Protein AF-A0A7W0K440-F1 (afdb_monomer)

Sequence (71 aa):
MPGPEQARMLVDIDHVLAHVLLIWADAGVARDWLTTPNAHLDGMRPVEWIRRRGTSEVVDALRAEAAGAYA

Secondary structure (DSSP, 8-state):
---HHHHHHHHHHHHHHHHHHHHH--HHHHHHHHHS--GGGTT--HHHHHHHH-SHHHHHHHHHHHHHHT-

pLDDT: mean 88.87, std 8.85, range [49.59, 95.62]

Radius of gyration: 12.09 Å; Cα contacts (8 Å, |Δi|>4): 56; chains: 1; bounding box: 25×25×31 Å

Solvent-accessible surface area (backbone atoms only — not comparable to full-atom values): 4079 Å² total; per-residue (Å²): 128,77,54,75,67,56,50,48,53,49,52,54,51,52,54,50,49,54,54,43,33,72,73,68,73,33,71,64,61,38,50,48,56,37,69,33,65,31,78,79,52,82,54,39,26,45,58,60,41,37,74,76,77,40,58,69,66,52,53,52,37,51,51,52,52,52,58,58,73,75,106

Mean predicted aligned error: 4.05 Å

Structure (mmCIF, N/CA/C/O backbone):
data_AF-A0A7W0K440-F1
#
_entry.id   AF-A0A7W0K440-F1
#
loop_
_atom_site.group_PDB
_atom_site.id
_atom_site.type_symbol
_atom_site.label_atom_id
_atom_site.label_alt_id
_atom_site.label_comp_id
_atom_site.label_asym_id
_atom_site.label_entity_id
_atom_site.label_seq_id
_atom_site.pdbx_PDB_ins_code
_atom_site.Cartn_x
_atom_site.Cartn_y
_atom_site.Cartn_z
_atom_site.occupancy
_atom_site.B_iso_or_equiv
_atom_site.auth_seq_id
_atom_site.auth_comp_id
_atom_site.auth_asym_id
_atom_site.auth_atom_id
_atom_site.pdbx_PDB_model_num
ATOM 1 N N . MET A 1 1 ? -10.657 17.204 17.005 1.00 57.59 1 MET A N 1
ATOM 2 C CA . MET A 1 1 ? -9.557 16.219 17.053 1.00 57.59 1 MET A CA 1
ATOM 3 C C . MET A 1 1 ? -10.065 14.935 16.417 1.00 57.59 1 MET A C 1
ATOM 5 O O . MET A 1 1 ? -11.205 14.590 16.718 1.00 57.59 1 MET A O 1
ATOM 9 N N . PRO A 1 2 ? -9.307 14.280 15.520 1.00 71.25 2 PRO A N 1
ATOM 10 C CA . PRO A 1 2 ? -9.686 12.964 15.005 1.00 71.25 2 PRO A CA 1
ATOM 11 C C . PRO A 1 2 ? -9.878 11.980 16.167 1.00 71.25 2 PRO A C 1
ATOM 13 O O . PRO A 1 2 ? -9.188 12.080 17.183 1.00 71.25 2 PRO A O 1
ATOM 16 N N . GLY A 1 3 ? -10.826 11.051 16.032 1.00 87.62 3 GLY A N 1
ATOM 17 C CA . GLY A 1 3 ? -10.969 9.954 16.990 1.00 87.62 3 GLY A CA 1
ATOM 18 C C . GLY A 1 3 ? -9.728 9.043 16.984 1.00 87.62 3 GLY A C 1
ATOM 19 O O . GLY A 1 3 ? -8.981 9.043 16.002 1.00 87.62 3 GLY A O 1
ATOM 20 N N . PRO A 1 4 ? -9.495 8.239 18.036 1.00 85.25 4 PRO A N 1
ATOM 21 C CA . PRO A 1 4 ? -8.307 7.383 18.144 1.00 85.25 4 PRO A CA 1
ATOM 22 C C . PRO A 1 4 ? -8.143 6.412 16.962 1.00 85.25 4 PRO A C 1
ATOM 24 O O . PRO A 1 4 ? -7.025 6.155 16.524 1.00 85.25 4 PRO A O 1
ATOM 27 N N . GLU A 1 5 ? -9.249 5.929 16.393 1.00 84.12 5 GLU A N 1
ATOM 28 C CA . GLU A 1 5 ? -9.249 5.075 15.199 1.00 84.12 5 GLU A CA 1
ATOM 29 C C . GLU A 1 5 ? -8.759 5.824 13.949 1.00 84.12 5 GLU A C 1
ATOM 31 O O . GLU A 1 5 ? -7.907 5.333 13.213 1.00 84.12 5 GLU A O 1
ATOM 36 N N . GLN A 1 6 ? -9.233 7.056 13.744 1.00 85.56 6 GLN A N 1
ATOM 37 C CA . GLN A 1 6 ? -8.800 7.897 12.626 1.00 85.56 6 GLN A CA 1
ATOM 38 C C . GLN A 1 6 ? -7.327 8.293 12.757 1.00 85.56 6 GLN A C 1
ATOM 40 O O . GLN A 1 6 ? -6.619 8.346 11.757 1.00 85.56 6 GLN A O 1
ATOM 45 N N . ALA A 1 7 ? -6.855 8.555 13.979 1.00 88.44 7 ALA A N 1
ATOM 46 C CA . ALA A 1 7 ? -5.448 8.846 14.226 1.00 88.44 7 ALA A CA 1
ATOM 47 C C . ALA A 1 7 ? -4.559 7.641 13.881 1.00 88.44 7 ALA A C 1
ATOM 49 O O . ALA A 1 7 ? -3.538 7.810 13.222 1.00 88.44 7 ALA A O 1
ATOM 50 N N . ARG A 1 8 ? -4.972 6.424 14.258 1.00 87.81 8 ARG A N 1
ATOM 51 C CA . ARG A 1 8 ? -4.243 5.200 13.903 1.00 87.81 8 ARG A CA 1
ATOM 52 C C . ARG A 1 8 ? -4.206 4.968 12.396 1.00 87.81 8 ARG A C 1
ATOM 54 O O . ARG A 1 8 ? -3.143 4.717 11.849 1.00 87.81 8 ARG A O 1
ATOM 61 N N . MET A 1 9 ? -5.341 5.164 11.733 1.00 88.19 9 MET A N 1
ATOM 62 C CA . MET A 1 9 ? -5.449 5.059 10.282 1.00 88.19 9 MET A CA 1
ATOM 63 C C . MET A 1 9 ? -4.503 6.017 9.544 1.00 88.19 9 MET A C 1
ATOM 65 O O . MET A 1 9 ? -3.876 5.636 8.560 1.00 88.19 9 MET A O 1
ATOM 69 N N . LEU A 1 10 ? -4.383 7.261 10.017 1.00 89.81 10 LEU A N 1
ATOM 70 C CA . LEU A 1 10 ? -3.455 8.233 9.434 1.00 89.81 10 LEU A CA 1
ATOM 71 C C . LEU A 1 10 ? -1.999 7.792 9.601 1.00 89.81 10 LEU A C 1
ATOM 73 O O . LEU A 1 10 ? -1.241 7.858 8.643 1.00 89.81 10 LEU A O 1
ATOM 77 N N . VAL A 1 11 ? -1.630 7.289 10.782 1.00 92.00 11 VAL A N 1
ATOM 78 C CA . VAL A 1 11 ? -0.282 6.755 11.041 1.00 92.00 11 VAL A CA 1
ATOM 79 C C . VAL A 1 11 ? 0.028 5.569 10.125 1.00 92.00 11 VAL A C 1
ATOM 81 O O . VAL A 1 11 ? 1.128 5.482 9.584 1.00 92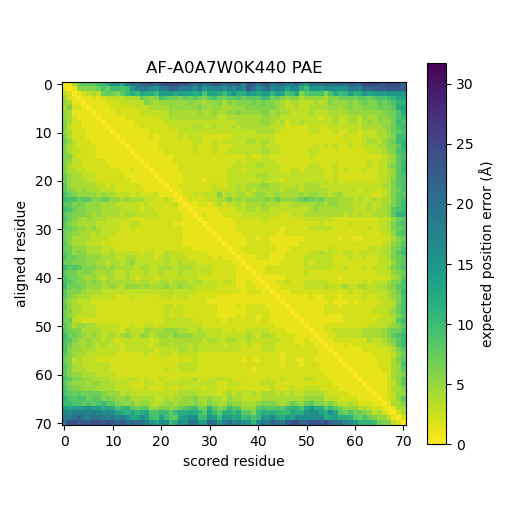.00 11 VAL A O 1
ATOM 84 N N . ASP A 1 12 ? -0.941 4.679 9.921 1.00 92.12 12 ASP A N 1
ATOM 85 C CA . ASP A 1 12 ? -0.799 3.509 9.056 1.00 92.12 12 ASP A CA 1
ATOM 86 C C . ASP A 1 12 ? -0.614 3.905 7.579 1.00 92.12 12 ASP A C 1
ATOM 88 O O . ASP A 1 12 ? 0.256 3.362 6.895 1.00 92.12 12 ASP A O 1
ATOM 92 N N . ILE A 1 13 ? -1.37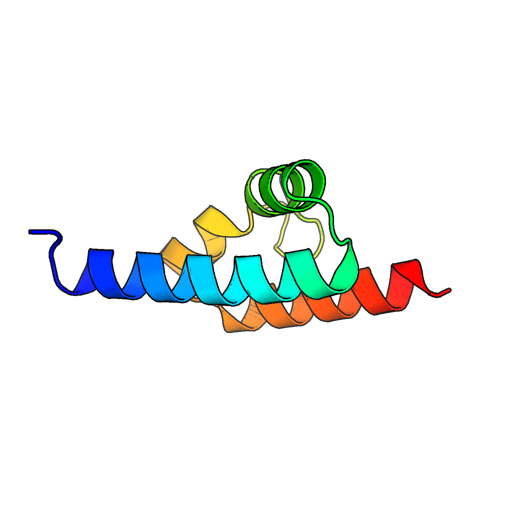6 4.891 7.089 1.00 91.31 13 ILE A N 1
ATOM 93 C CA . ILE A 1 13 ? -1.208 5.433 5.732 1.00 91.31 13 ILE A CA 1
ATOM 94 C C . ILE A 1 13 ? 0.150 6.121 5.583 1.00 91.31 13 ILE A C 1
ATOM 96 O O . ILE A 1 13 ? 0.845 5.854 4.605 1.00 91.31 13 ILE A O 1
ATOM 100 N N . ASP A 1 14 ? 0.546 6.967 6.537 1.00 92.31 14 ASP A N 1
ATOM 101 C CA . ASP A 1 14 ? 1.839 7.661 6.510 1.00 92.31 14 ASP A CA 1
ATOM 102 C C . ASP A 1 14 ? 3.003 6.664 6.485 1.00 92.31 14 ASP A C 1
ATOM 104 O O . ASP A 1 14 ? 3.965 6.835 5.734 1.00 92.31 14 ASP A O 1
ATOM 108 N N . HIS A 1 15 ? 2.897 5.581 7.257 1.00 91.69 15 HIS A N 1
ATOM 109 C CA . HIS A 1 15 ? 3.894 4.518 7.278 1.00 91.69 15 HIS A CA 1
ATOM 110 C C . HIS A 1 15 ? 4.039 3.829 5.915 1.00 91.69 15 HIS A C 1
ATOM 112 O O . HIS A 1 15 ? 5.160 3.611 5.451 1.00 91.69 15 HIS A O 1
ATOM 118 N N . VAL A 1 16 ? 2.928 3.492 5.253 1.00 91.31 16 VAL A N 1
ATOM 119 C CA . VAL A 1 16 ? 2.964 2.877 3.916 1.00 91.31 16 VAL A CA 1
ATOM 120 C C . VAL A 1 16 ? 3.469 3.877 2.876 1.00 91.31 16 VAL A C 1
ATOM 122 O O . VAL A 1 16 ? 4.334 3.534 2.073 1.00 91.31 16 VAL A O 1
ATOM 125 N N . LEU A 1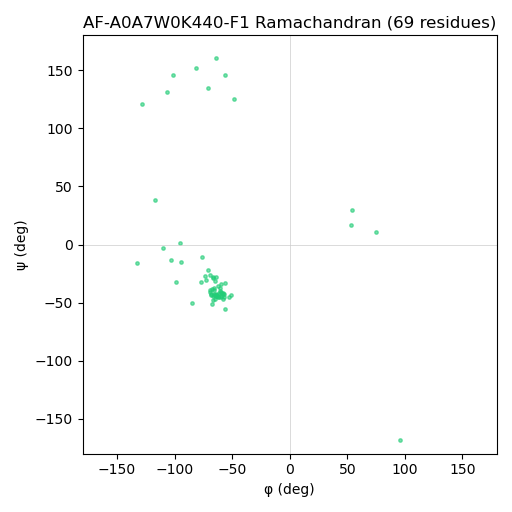 17 ? 3.001 5.126 2.924 1.00 91.19 17 LEU A N 1
ATOM 126 C CA . LEU A 1 17 ? 3.433 6.189 2.019 1.00 91.19 17 LEU A CA 1
ATOM 127 C C . LEU A 1 17 ? 4.950 6.410 2.086 1.00 91.19 17 LEU A C 1
ATOM 129 O O . LEU A 1 17 ? 5.593 6.535 1.045 1.00 91.19 17 LEU 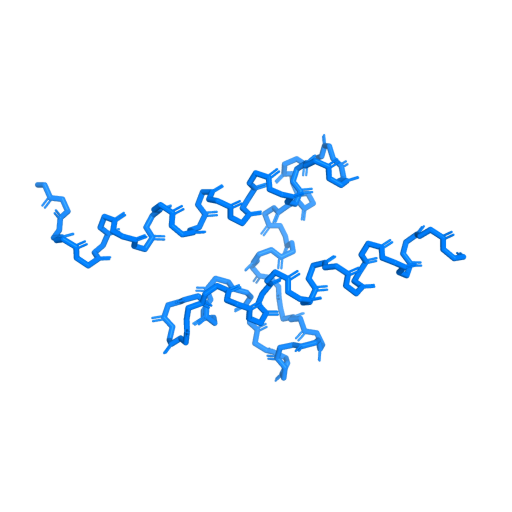A O 1
ATOM 133 N N . ALA A 1 18 ? 5.535 6.401 3.287 1.00 91.81 18 ALA A N 1
ATOM 134 C CA . ALA A 1 18 ? 6.979 6.519 3.463 1.00 91.81 18 ALA A CA 1
ATOM 135 C C . ALA A 1 18 ? 7.748 5.392 2.752 1.00 91.81 18 ALA A C 1
ATOM 137 O O . ALA A 1 18 ? 8.753 5.658 2.099 1.00 91.81 18 ALA A O 1
ATOM 138 N N . HIS A 1 19 ? 7.265 4.147 2.814 1.00 90.88 19 HIS A N 1
ATOM 139 C CA . HIS A 1 19 ? 7.906 3.024 2.121 1.00 90.88 19 HIS A CA 1
ATOM 140 C C . HIS A 1 19 ? 7.793 3.123 0.601 1.00 90.88 19 HIS A C 1
ATOM 142 O O . HIS A 1 19 ? 8.764 2.886 -0.111 1.00 90.88 19 HIS A O 1
ATOM 148 N N . VAL A 1 20 ? 6.618 3.499 0.106 1.00 91.31 20 VAL A N 1
ATOM 149 C CA . VAL A 1 20 ? 6.360 3.696 -1.325 1.00 91.31 20 VAL A CA 1
ATOM 150 C C . VAL A 1 20 ? 7.294 4.780 -1.884 1.00 91.31 20 VAL A C 1
ATOM 152 O O . VAL A 1 20 ? 7.936 4.589 -2.917 1.00 91.31 20 VAL A O 1
ATOM 155 N N . LEU A 1 21 ? 7.451 5.891 -1.160 1.00 91.00 21 LEU A N 1
ATOM 156 C CA . L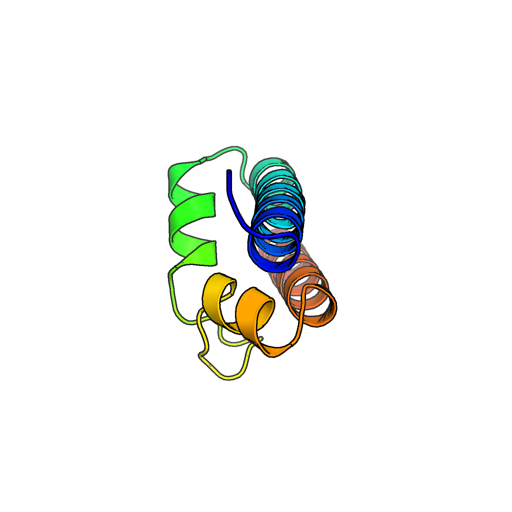EU A 1 21 ? 8.372 6.968 -1.528 1.00 91.00 21 LEU A CA 1
ATOM 157 C C . LEU A 1 21 ? 9.846 6.543 -1.502 1.00 91.00 21 LEU A C 1
ATOM 159 O O . LEU A 1 21 ? 10.621 7.052 -2.304 1.00 91.00 21 LEU A O 1
ATOM 163 N N . LEU A 1 22 ? 10.247 5.611 -0.634 1.00 90.38 22 LEU A N 1
ATOM 164 C CA . LEU A 1 22 ? 11.614 5.076 -0.640 1.00 90.38 22 LEU A CA 1
ATOM 165 C C . LEU A 1 22 ? 11.925 4.255 -1.899 1.00 90.38 22 LEU A C 1
ATOM 167 O O . LEU A 1 22 ? 13.086 4.186 -2.294 1.00 90.38 22 LEU A O 1
ATOM 171 N N . ILE A 1 23 ? 10.914 3.643 -2.521 1.00 89.25 23 ILE A N 1
ATOM 172 C CA . ILE A 1 23 ? 11.086 2.805 -3.716 1.00 89.25 23 ILE A CA 1
ATOM 173 C C . ILE A 1 23 ? 11.097 3.661 -4.982 1.00 89.25 23 ILE A C 1
ATOM 175 O O . ILE A 1 23 ? 12.005 3.538 -5.801 1.00 89.25 23 ILE A O 1
ATOM 179 N N . TRP A 1 24 ? 10.100 4.534 -5.143 1.00 88.44 24 TRP A N 1
ATOM 180 C CA . TRP A 1 24 ? 9.897 5.269 -6.397 1.00 88.44 24 TRP A CA 1
ATOM 181 C C . TRP A 1 24 ? 10.356 6.730 -6.361 1.00 88.44 24 TRP A C 1
ATOM 183 O O . TRP A 1 24 ? 10.453 7.346 -7.417 1.00 88.44 24 TRP A O 1
ATOM 193 N N . ALA A 1 25 ? 10.639 7.297 -5.181 1.00 89.81 25 ALA A N 1
ATOM 194 C CA . ALA A 1 25 ? 11.037 8.698 -4.979 1.00 89.81 25 ALA A CA 1
ATOM 195 C C . ALA A 1 25 ? 10.092 9.753 -5.601 1.00 89.81 25 ALA A C 1
ATOM 197 O O . ALA A 1 25 ? 10.456 10.923 -5.716 1.00 89.81 25 ALA A O 1
ATOM 198 N N . ASP A 1 26 ? 8.865 9.360 -5.956 1.00 91.88 26 ASP A N 1
ATOM 199 C CA . ASP A 1 26 ? 7.870 10.203 -6.612 1.00 91.88 26 ASP A CA 1
ATOM 200 C C . ASP A 1 26 ? 6.539 10.149 -5.849 1.00 91.88 26 ASP A C 1
ATOM 202 O O . ASP A 1 26 ? 5.933 9.091 -5.659 1.00 91.88 26 ASP A O 1
ATOM 206 N N . ALA A 1 27 ? 6.081 11.317 -5.395 1.00 88.69 27 ALA A N 1
ATOM 207 C CA . ALA A 1 27 ? 4.857 11.444 -4.611 1.00 88.69 27 ALA A CA 1
ATOM 208 C C . ALA A 1 27 ? 3.574 11.261 -5.435 1.00 88.69 27 ALA A C 1
ATOM 210 O O . ALA A 1 27 ? 2.557 10.844 -4.878 1.00 88.69 27 ALA A O 1
ATOM 211 N N . GLY A 1 28 ? 3.606 11.557 -6.735 1.00 92.56 28 GLY A N 1
ATOM 212 C CA . GLY A 1 28 ? 2.508 11.284 -7.657 1.00 92.56 28 GLY A CA 1
ATOM 213 C C . GLY A 1 28 ? 2.332 9.783 -7.849 1.00 92.56 28 GLY A C 1
ATOM 214 O O . GLY A 1 28 ? 1.251 9.264 -7.585 1.00 92.5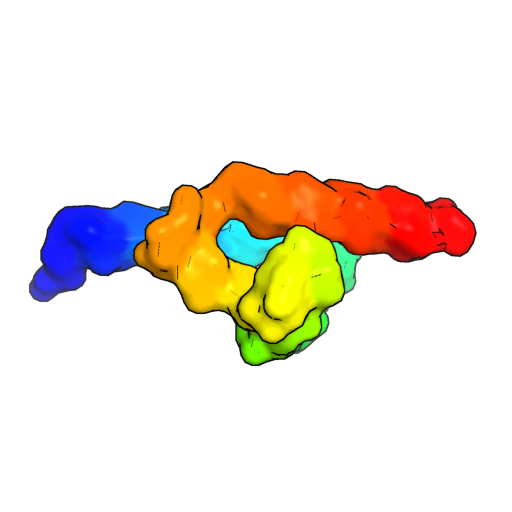6 28 GLY A O 1
ATOM 215 N N . VAL A 1 29 ? 3.422 9.076 -8.163 1.00 90.56 29 VAL A N 1
ATOM 216 C CA . VAL A 1 29 ? 3.432 7.606 -8.279 1.00 90.56 29 VAL A CA 1
ATOM 217 C C . VAL A 1 29 ? 2.971 6.962 -6.975 1.00 90.56 29 VAL A C 1
ATOM 219 O O . VAL A 1 29 ? 2.146 6.050 -6.985 1.00 90.56 29 VAL A O 1
ATOM 222 N N . ALA A 1 30 ? 3.441 7.476 -5.836 1.00 91.06 30 ALA A N 1
ATOM 223 C CA . ALA A 1 30 ? 3.058 6.947 -4.539 1.00 91.06 30 ALA A CA 1
ATOM 224 C C . ALA A 1 30 ? 1.558 7.089 -4.248 1.00 91.06 30 ALA A C 1
ATOM 226 O O . ALA A 1 30 ? 0.902 6.162 -3.763 1.00 91.06 30 ALA A O 1
ATOM 227 N N . ARG A 1 31 ? 1.005 8.262 -4.562 1.00 91.75 31 ARG A N 1
ATOM 228 C CA . ARG A 1 31 ? -0.419 8.552 -4.406 1.00 91.75 31 ARG A CA 1
ATOM 229 C C . ARG A 1 31 ? -1.272 7.702 -5.340 1.00 91.75 31 ARG A C 1
ATOM 231 O O . ARG A 1 31 ? -2.300 7.176 -4.909 1.00 91.75 31 ARG A O 1
ATOM 238 N N . ASP A 1 32 ? -0.852 7.565 -6.59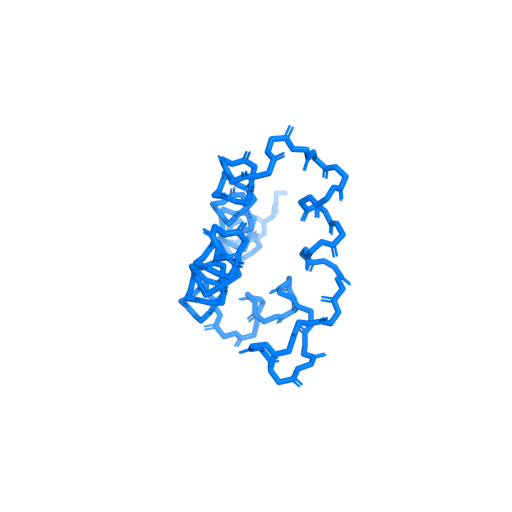0 1.00 94.12 32 ASP A N 1
ATOM 239 C CA . ASP A 1 32 ? -1.558 6.776 -7.592 1.00 94.12 32 ASP A CA 1
ATOM 240 C C . ASP A 1 32 ? -1.573 5.302 -7.199 1.00 94.12 32 ASP A C 1
ATOM 242 O O . ASP A 1 32 ? -2.641 4.691 -7.200 1.00 94.12 32 ASP A O 1
ATOM 246 N N . TRP A 1 33 ? -0.445 4.756 -6.740 1.00 93.25 33 TRP A N 1
ATOM 247 C CA . TRP A 1 33 ? -0.376 3.385 -6.236 1.00 93.25 33 TRP A CA 1
ATOM 248 C C . TRP A 1 33 ? -1.343 3.155 -5.066 1.00 93.25 33 TRP A C 1
ATOM 250 O O . TRP A 1 33 ? -2.128 2.211 -5.088 1.00 93.25 33 TRP A O 1
ATOM 260 N N . LEU A 1 34 ? -1.374 4.063 -4.081 1.00 94.00 34 LEU A N 1
ATOM 261 C CA . LEU A 1 34 ? -2.265 3.957 -2.917 1.00 94.00 34 LEU A CA 1
ATOM 262 C C . LEU A 1 34 ? -3.759 4.037 -3.264 1.00 94.00 34 LEU A C 1
ATOM 264 O O . LEU A 1 34 ? -4.594 3.516 -2.516 1.00 94.00 34 LEU A O 1
ATOM 268 N N . THR A 1 35 ? -4.105 4.719 -4.358 1.00 95.19 35 THR A N 1
ATOM 269 C CA . THR A 1 35 ? -5.492 5.041 -4.728 1.00 95.19 35 THR A CA 1
ATOM 270 C C . THR A 1 35 ? -6.010 4.283 -5.949 1.00 95.19 35 THR A C 1
ATOM 272 O O . THR A 1 35 ? -7.201 4.375 -6.253 1.00 95.19 35 THR A O 1
ATOM 275 N N . THR A 1 36 ? -5.172 3.475 -6.594 1.00 94.88 36 THR A N 1
ATOM 276 C CA . THR A 1 36 ? -5.528 2.629 -7.740 1.00 94.88 36 THR A CA 1
ATOM 277 C C . THR A 1 36 ? -5.731 1.175 -7.293 1.00 94.88 36 THR A C 1
ATOM 279 O O . THR A 1 36 ? -5.087 0.733 -6.341 1.00 94.88 36 THR A O 1
ATOM 282 N N . PRO A 1 37 ? -6.656 0.413 -7.911 1.00 95.50 37 PRO A N 1
ATOM 283 C CA . PRO A 1 37 ? -6.760 -1.033 -7.718 1.00 95.50 37 PRO A CA 1
ATOM 284 C C . PRO A 1 37 ? -5.408 -1.741 -7.848 1.00 95.50 37 PRO A C 1
ATOM 286 O O . PRO A 1 37 ? -4.746 -1.606 -8.874 1.00 95.50 37 PRO A O 1
ATOM 289 N N . ASN A 1 38 ? -5.016 -2.515 -6.834 1.00 92.62 38 ASN A N 1
ATOM 290 C CA . ASN A 1 38 ? -3.776 -3.284 -6.858 1.00 92.62 38 ASN A CA 1
ATOM 291 C C . ASN A 1 38 ? -4.071 -4.785 -7.037 1.00 92.62 38 ASN A C 1
ATOM 293 O O . ASN A 1 38 ? -4.916 -5.352 -6.340 1.00 92.62 38 ASN A O 1
ATOM 297 N N . ALA A 1 39 ? -3.371 -5.437 -7.970 1.00 91.06 39 ALA A N 1
ATOM 298 C CA . ALA A 1 39 ? -3.574 -6.850 -8.297 1.00 91.06 39 ALA A CA 1
ATOM 299 C C . ALA A 1 39 ? -3.191 -7.805 -7.150 1.00 91.06 39 ALA A C 1
ATOM 301 O O . ALA A 1 39 ? -3.800 -8.862 -7.012 1.00 91.06 39 ALA A O 1
ATOM 302 N N . HIS A 1 40 ? -2.23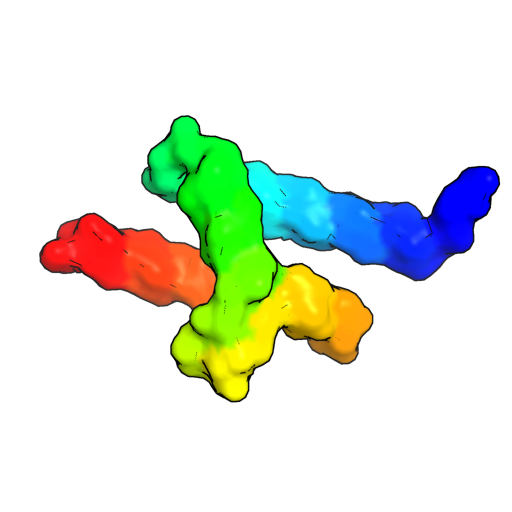9 -7.419 -6.297 1.00 90.50 40 HIS A N 1
ATOM 303 C CA . HIS A 1 40 ? -1.837 -8.174 -5.107 1.00 90.50 40 HIS A CA 1
ATOM 304 C C . HIS A 1 40 ? -2.836 -8.050 -3.946 1.00 90.50 40 HIS A C 1
ATOM 306 O O . HIS A 1 40 ? -2.732 -8.789 -2.971 1.00 90.50 40 HIS A O 1
ATOM 312 N N . LEU A 1 41 ? -3.806 -7.135 -4.045 1.00 93.69 41 LEU A N 1
ATOM 313 C CA . LEU A 1 41 ? -4.828 -6.870 -3.029 1.00 93.69 41 LEU A CA 1
ATOM 314 C C . LEU A 1 41 ? -6.237 -7.182 -3.555 1.00 93.69 41 LEU A C 1
ATOM 316 O O . LEU A 1 41 ? -7.178 -6.428 -3.307 1.00 93.69 41 LEU A O 1
ATOM 320 N N . ASP A 1 42 ? -6.387 -8.254 -4.336 1.00 91.50 42 ASP A N 1
ATOM 321 C CA . ASP A 1 42 ? -7.660 -8.676 -4.946 1.00 91.50 42 ASP A CA 1
ATOM 322 C C . ASP A 1 42 ? -8.350 -7.571 -5.783 1.00 91.50 42 ASP A C 1
ATOM 324 O O . ASP A 1 42 ? -9.578 -7.495 -5.862 1.00 91.50 42 ASP A O 1
ATOM 328 N N . GLY A 1 43 ? -7.577 -6.655 -6.380 1.00 92.94 43 GLY A N 1
ATOM 329 C CA . GLY A 1 43 ? -8.108 -5.500 -7.114 1.00 92.94 43 GLY A CA 1
ATOM 330 C C . GLY A 1 43 ? -8.666 -4.387 -6.218 1.00 92.94 43 GLY A C 1
ATOM 331 O O . GLY A 1 43 ? -9.317 -3.459 -6.701 1.00 92.94 43 GLY A O 1
ATOM 332 N N . MET A 1 44 ? -8.432 -4.442 -4.907 1.00 95.62 44 MET A N 1
ATOM 333 C CA . MET A 1 44 ? -8.757 -3.357 -3.989 1.00 95.62 44 MET A CA 1
ATOM 334 C C . MET A 1 44 ? -7.673 -2.278 -4.018 1.00 95.62 44 MET A C 1
ATOM 336 O O . MET A 1 44 ? -6.498 -2.534 -4.269 1.00 95.62 44 MET A O 1
ATOM 340 N N . ARG A 1 45 ? -8.080 -1.041 -3.726 1.00 95.44 45 ARG A N 1
ATOM 341 C CA . ARG A 1 45 ? -7.150 0.071 -3.519 1.00 95.44 45 ARG A CA 1
ATOM 342 C C . ARG A 1 45 ? -6.409 -0.121 -2.189 1.00 95.44 45 ARG A C 1
ATOM 344 O O . ARG A 1 45 ? -7.091 -0.384 -1.193 1.00 95.44 45 ARG A O 1
ATOM 351 N N . PRO A 1 46 ? -5.081 0.070 -2.122 1.00 95.31 46 PRO A N 1
ATOM 352 C CA . PRO A 1 46 ? -4.326 -0.071 -0.878 1.00 95.31 46 PRO A CA 1
ATOM 353 C C . PRO A 1 46 ? -4.902 0.724 0.298 1.00 95.31 46 PRO A C 1
ATOM 355 O O . PRO A 1 46 ? -5.067 0.170 1.380 1.00 95.31 46 PRO A O 1
ATOM 358 N N . VAL A 1 47 ? -5.314 1.979 0.087 1.00 94.94 47 VAL A N 1
ATOM 359 C CA . VAL A 1 47 ? -5.924 2.807 1.148 1.00 94.94 47 VAL A CA 1
ATOM 360 C C . VAL A 1 47 ? -7.208 2.193 1.732 1.00 94.94 47 VAL A C 1
ATOM 362 O O . VAL A 1 47 ? -7.449 2.253 2.941 1.00 94.94 47 VAL A O 1
ATOM 365 N N . GLU A 1 48 ? -7.991 1.506 0.899 1.00 94.50 48 GLU A N 1
ATOM 366 C CA . GLU A 1 48 ? -9.218 0.826 1.321 1.00 94.50 48 GLU A CA 1
ATOM 367 C C . GLU A 1 48 ? -8.925 -0.481 2.051 1.00 94.50 48 GLU A C 1
ATOM 369 O O . GLU A 1 48 ? -9.664 -0.846 2.971 1.00 94.50 48 GLU A O 1
ATOM 374 N N . TRP A 1 49 ? -7.845 -1.162 1.672 1.00 95.38 49 TRP A N 1
ATOM 375 C CA . TRP A 1 49 ? -7.372 -2.349 2.370 1.00 95.38 49 TRP A CA 1
ATOM 376 C C . TRP A 1 49 ? -6.868 -1.999 3.768 1.00 95.38 49 TRP A C 1
ATOM 378 O O . TRP A 1 49 ? -7.332 -2.604 4.735 1.00 95.38 49 TRP A O 1
ATOM 388 N N . ILE A 1 50 ? -6.033 -0.955 3.895 1.00 93.69 50 ILE A N 1
ATOM 389 C CA . ILE A 1 50 ? -5.541 -0.452 5.190 1.00 93.69 50 ILE A CA 1
ATOM 390 C C . ILE A 1 50 ? -6.714 -0.184 6.127 1.00 93.69 50 ILE A C 1
ATOM 392 O O . ILE A 1 50 ? -6.723 -0.650 7.264 1.00 93.69 50 ILE A O 1
ATOM 396 N N . ARG A 1 51 ? -7.767 0.463 5.618 1.00 90.62 51 ARG A N 1
ATOM 397 C CA . ARG A 1 51 ? -8.962 0.775 6.407 1.00 90.62 51 ARG A CA 1
ATOM 398 C C . ARG A 1 51 ? -9.678 -0.451 6.963 1.00 90.62 51 ARG A C 1
ATOM 400 O O . ARG A 1 51 ? -10.289 -0.373 8.023 1.00 90.62 51 ARG A O 1
ATOM 407 N N . ARG A 1 52 ? -9.722 -1.536 6.190 1.00 91.88 52 ARG A N 1
ATOM 408 C CA . ARG A 1 52 ? -10.577 -2.700 6.469 1.00 91.88 52 ARG A CA 1
ATOM 409 C C . ARG A 1 52 ? -9.832 -3.837 7.153 1.00 91.88 52 ARG A C 1
ATOM 411 O O . ARG A 1 52 ? -10.458 -4.604 7.877 1.00 91.88 52 ARG A O 1
ATOM 418 N N . ARG A 1 53 ? -8.544 -3.988 6.852 1.00 90.94 53 ARG A N 1
ATOM 419 C CA . ARG A 1 53 ? -7.732 -5.162 7.195 1.00 90.94 53 ARG A CA 1
ATOM 420 C C . ARG A 1 53 ? -6.383 -4.802 7.820 1.00 90.94 53 ARG A C 1
ATOM 422 O O . ARG A 1 53 ? -5.795 -5.649 8.478 1.00 90.94 53 ARG A O 1
ATOM 429 N N . GLY A 1 54 ? -5.939 -3.551 7.691 1.00 89.88 54 GLY A N 1
ATOM 430 C CA . GLY A 1 54 ? -4.641 -3.091 8.179 1.00 89.88 54 GLY A CA 1
ATOM 431 C C . GLY A 1 54 ? -3.555 -3.116 7.101 1.00 89.88 54 GLY A C 1
ATOM 432 O O . GLY A 1 54 ? -3.830 -3.224 5.907 1.00 89.88 54 GLY A O 1
ATOM 433 N N . THR A 1 55 ? -2.305 -2.949 7.525 1.00 93.81 55 THR A N 1
ATOM 434 C CA . THR A 1 55 ? -1.173 -2.638 6.636 1.00 93.81 55 THR A CA 1
ATOM 435 C C . THR A 1 55 ? -0.368 -3.847 6.171 1.00 93.81 55 THR A C 1
ATOM 437 O O . THR A 1 55 ? 0.395 -3.711 5.219 1.00 93.81 55 THR A O 1
ATOM 440 N N . SER A 1 56 ? -0.514 -5.013 6.806 1.00 92.38 56 SER A N 1
ATOM 441 C CA . SER A 1 56 ? 0.363 -6.171 6.586 1.00 92.38 56 SER A CA 1
ATOM 442 C C . SER A 1 56 ? 0.421 -6.610 5.121 1.00 92.38 56 SER A C 1
ATOM 444 O O . SER A 1 56 ? 1.499 -6.599 4.532 1.00 92.38 56 SER A O 1
ATOM 446 N N . GLU A 1 57 ? -0.721 -6.899 4.493 1.00 93.56 57 GLU A N 1
ATOM 447 C CA . GLU A 1 57 ? -0.741 -7.335 3.091 1.00 93.56 57 GLU A CA 1
ATOM 448 C C . GLU A 1 57 ? -0.356 -6.208 2.127 1.00 93.56 57 GLU A C 1
ATOM 450 O O . GLU A 1 57 ? 0.168 -6.467 1.049 1.00 93.56 57 GLU A O 1
ATOM 455 N N . VAL A 1 58 ? -0.567 -4.946 2.514 1.00 94.38 58 VAL A N 1
ATOM 456 C CA . VAL A 1 58 ? -0.169 -3.788 1.701 1.00 94.38 58 VAL A CA 1
ATOM 457 C C . VAL A 1 58 ? 1.351 -3.648 1.652 1.00 94.38 58 VAL A C 1
ATOM 459 O O . VAL A 1 58 ? 1.905 -3.353 0.595 1.00 94.38 58 VAL A O 1
ATOM 462 N N . VAL A 1 59 ? 2.040 -3.905 2.766 1.00 92.19 59 VAL A N 1
ATOM 463 C CA . VAL A 1 59 ? 3.508 -3.938 2.811 1.00 92.19 59 VAL A CA 1
ATOM 464 C C . VAL A 1 59 ? 4.056 -5.117 2.003 1.00 92.19 59 VAL A C 1
ATOM 466 O O . VAL A 1 59 ? 5.062 -4.964 1.311 1.00 92.19 59 VAL A O 1
ATOM 469 N N . ASP A 1 60 ? 3.401 -6.277 2.042 1.00 92.69 60 ASP A N 1
ATOM 470 C CA . ASP A 1 60 ? 3.820 -7.431 1.241 1.00 92.69 60 ASP A CA 1
ATOM 471 C C . ASP A 1 60 ? 3.588 -7.209 -0.261 1.00 92.69 60 ASP A C 1
ATOM 473 O O . ASP A 1 60 ? 4.482 -7.489 -1.062 1.00 92.69 60 ASP A O 1
ATOM 477 N N . ALA A 1 61 ? 2.454 -6.615 -0.648 1.00 93.31 61 ALA A N 1
ATOM 478 C CA . ALA A 1 61 ? 2.201 -6.172 -2.019 1.00 93.31 61 ALA A CA 1
ATOM 479 C C . ALA A 1 61 ? 3.278 -5.187 -2.491 1.00 93.31 61 ALA A C 1
ATOM 481 O O . ALA A 1 61 ? 3.835 -5.341 -3.574 1.00 93.31 61 ALA A O 1
ATOM 482 N N . LEU A 1 62 ? 3.640 -4.219 -1.647 1.00 91.62 62 LEU A N 1
ATOM 483 C CA . LEU A 1 62 ? 4.690 -3.252 -1.949 1.00 91.62 62 LEU A CA 1
ATOM 484 C C . LEU A 1 62 ? 6.055 -3.917 -2.187 1.00 91.62 62 LEU A C 1
ATOM 486 O O . LEU A 1 62 ? 6.787 -3.533 -3.096 1.00 91.62 62 LEU A O 1
ATOM 490 N N . ARG A 1 63 ? 6.400 -4.936 -1.392 1.00 89.69 63 ARG A N 1
ATOM 491 C CA . ARG A 1 63 ? 7.631 -5.720 -1.582 1.00 89.69 63 ARG A CA 1
ATOM 492 C C . ARG A 1 63 ? 7.609 -6.521 -2.881 1.00 89.69 63 ARG A C 1
ATOM 494 O O . ARG A 1 63 ? 8.644 -6.611 -3.537 1.00 89.69 63 ARG A O 1
ATOM 501 N N . ALA A 1 64 ? 6.462 -7.093 -3.246 1.00 89.75 64 ALA A N 1
ATOM 502 C CA . ALA A 1 64 ? 6.302 -7.824 -4.500 1.00 89.75 64 ALA A CA 1
ATOM 503 C C . ALA A 1 64 ? 6.479 -6.902 -5.718 1.00 89.75 64 ALA A C 1
ATOM 505 O O . ALA A 1 64 ? 7.223 -7.241 -6.636 1.00 89.75 64 ALA A O 1
ATOM 506 N N . GLU A 1 65 ? 5.878 -5.711 -5.683 1.00 87.69 65 GLU A N 1
ATOM 507 C CA . GLU A 1 65 ? 6.027 -4.678 -6.719 1.00 87.69 65 GLU A CA 1
ATOM 508 C C . GLU A 1 65 ? 7.484 -4.213 -6.836 1.00 87.69 65 GLU A C 1
ATOM 510 O O . GLU A 1 65 ? 8.035 -4.156 -7.934 1.00 87.69 65 GLU A O 1
ATOM 515 N N . ALA A 1 66 ? 8.148 -3.951 -5.704 1.00 84.94 66 ALA A N 1
ATOM 516 C CA . ALA A 1 66 ? 9.562 -3.587 -5.692 1.00 84.94 66 ALA A CA 1
ATOM 517 C C . ALA A 1 66 ? 10.435 -4.695 -6.300 1.00 84.94 66 ALA A C 1
ATOM 519 O O . ALA A 1 66 ? 11.288 -4.413 -7.134 1.00 84.94 66 ALA A O 1
ATOM 520 N N . ALA A 1 67 ? 10.202 -5.960 -5.937 1.00 83.62 67 ALA A N 1
ATOM 521 C CA . ALA A 1 67 ? 10.938 -7.092 -6.498 1.00 83.62 67 ALA A CA 1
ATOM 522 C C . ALA A 1 67 ? 10.724 -7.247 -8.015 1.00 83.62 67 ALA A C 1
ATOM 524 O O . ALA A 1 67 ? 11.664 -7.605 -8.719 1.00 83.62 67 ALA A O 1
ATOM 525 N N . GLY A 1 68 ? 9.520 -6.949 -8.517 1.00 75.94 68 GLY A N 1
ATOM 526 C CA . GLY A 1 68 ? 9.221 -6.927 -9.950 1.00 75.94 68 GLY A CA 1
ATOM 52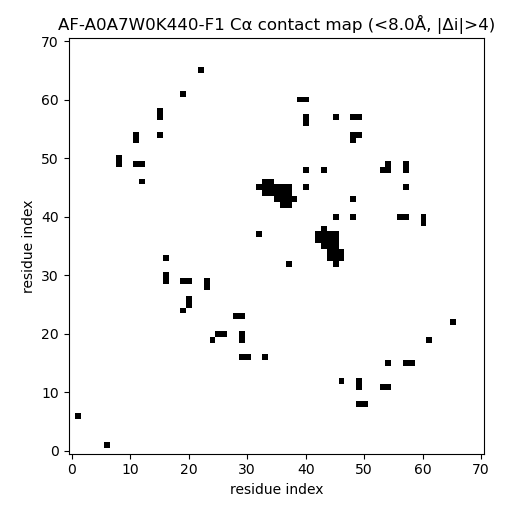7 C C . GLY A 1 68 ? 9.827 -5.732 -10.692 1.00 75.94 68 GLY A C 1
ATOM 528 O O . GLY A 1 68 ? 10.195 -5.865 -11.852 1.00 75.94 68 GLY A O 1
ATOM 529 N N . ALA A 1 69 ? 9.985 -4.584 -10.028 1.00 62.88 69 ALA A N 1
ATOM 530 C CA . ALA A 1 69 ? 10.594 -3.387 -10.612 1.00 62.88 69 ALA A CA 1
ATOM 531 C C . ALA A 1 69 ? 12.115 -3.515 -10.836 1.00 62.88 69 ALA A C 1
ATOM 533 O O . ALA A 1 69 ? 12.672 -2.785 -11.655 1.00 62.88 69 ALA A O 1
ATOM 534 N N . TYR A 1 70 ? 12.786 -4.422 -10.115 1.00 57.53 70 TYR A N 1
ATOM 535 C CA . TYR A 1 70 ? 14.221 -4.702 -10.264 1.00 57.53 70 TYR A CA 1
ATOM 536 C C . TYR A 1 70 ? 14.541 -5.890 -11.197 1.00 57.53 70 TYR A C 1
ATOM 538 O O . TYR A 1 70 ? 15.719 -6.235 -11.321 1.00 57.53 70 TYR A O 1
ATOM 546 N N . ALA A 1 71 ? 13.533 -6.533 -11.801 1.00 49.59 71 ALA A N 1
ATOM 547 C CA . ALA A 1 71 ? 13.681 -7.725 -12.646 1.00 49.59 71 ALA A CA 1
ATOM 548 C C . ALA A 1 71 ? 13.828 -7.409 -14.144 1.00 49.59 71 ALA A C 1
ATOM 550 O O . ALA A 1 71 ? 13.272 -6.389 -14.608 1.00 49.59 71 ALA A O 1
#

Foldseek 3Di:
DDDPLVVVLVVQLVVLLVLLCVQPVDNVSSVCQQQFQQVQQVRDRNSVCCSPPRCVSVVVSSVVVSVVVVD

Nearest PDB structures (foldseek):
  6fkg-assembly1_C  TM=7.055E-01  e=2.156E-01  Mycobacterium tuberculosis H37Rv
  8gug-assembly1_C-2  TM=8.800E-01  e=6.334E-01  Vibrio parahaemolyticus RIMD 2210633
  8gug-assembly1_B-2  TM=8.828E-01  e=1.753E+00  Vibrio parahaemolyticus RIMD 2210633